Protein AF-A0A9X6P764-F1 (afdb_monomer_lite)

Secondary structure (DSSP, 8-state):
-----------S----HHHHHHHHHTSSS-HHHHHHHHHHHHHHHHHHHHHHHHHHHHHHHHHHHHHHHTHHHHHHHHHHHHHHHHHHHHHHHHHHH-TTPPP----STTTT------------------

Foldseek 3Di:
DPQQADPDDPPPDPDDLVVVLVNLCRHPDDNVVSVVVSVVSVVVVVVVVVVVVVVVVVVVVVVVVVVVVCVVVVVVVVVVVVVVVVVVVVVVCCVPPNPPDDDDDDPDPCVVPPPPPPPPDDDDPPDDDD

Sequence (130 aa):
MANYFDNSHIDGQKLTPQQIADAIRHKKFGADVREAMAQGLEYCMTQAQKVDKLEQDLSNLDKRVASLEVLPNEVTDIKERIGTINKQIDKLNLAVFGDGATAVSIDNQNDINNVKKAKGISIDYDNDKR

Structure (mmCIF, N/CA/C/O backbone):
data_AF-A0A9X6P764-F1
#
_entry.id   AF-A0A9X6P764-F1
#
loop_
_atom_site.group_PDB
_atom_site.id
_atom_site.type_symbol
_atom_site.label_atom_id
_atom_site.label_alt_id
_atom_site.label_comp_id
_atom_site.label_asym_id
_atom_site.label_entity_id
_atom_site.label_seq_id
_atom_site.pdbx_PDB_ins_code
_atom_site.Cartn_x
_atom_site.Cartn_y
_atom_site.Cartn_z
_atom_site.occupancy
_atom_site.B_iso_or_equiv
_atom_site.auth_seq_id
_atom_site.auth_comp_id
_atom_site.auth_asym_id
_atom_site.auth_atom_id
_atom_site.pdbx_PDB_model_num
ATOM 1 N N . MET A 1 1 ? 42.908 -7.137 -40.625 1.00 45.81 1 MET A N 1
ATOM 2 C CA . MET A 1 1 ? 41.752 -6.376 -40.102 1.00 45.81 1 MET A CA 1
ATOM 3 C C . MET A 1 1 ? 40.621 -7.351 -39.849 1.00 45.81 1 MET A C 1
ATOM 5 O O . MET A 1 1 ? 40.152 -7.960 -40.800 1.00 45.81 1 MET A O 1
ATOM 9 N N . ALA A 1 2 ? 40.243 -7.567 -38.588 1.00 54.31 2 ALA A N 1
ATOM 10 C CA . ALA A 1 2 ? 39.049 -8.344 -38.272 1.00 54.31 2 ALA A CA 1
ATOM 11 C C . ALA A 1 2 ? 37.821 -7.496 -38.634 1.00 54.31 2 ALA A C 1
ATOM 13 O O . ALA A 1 2 ? 37.739 -6.337 -38.228 1.00 54.31 2 ALA A O 1
ATOM 14 N N . ASN A 1 3 ? 36.909 -8.034 -39.444 1.00 55.34 3 ASN A N 1
ATOM 15 C CA . ASN A 1 3 ? 35.654 -7.360 -39.768 1.00 55.34 3 ASN A CA 1
ATOM 16 C C . ASN A 1 3 ? 34.833 -7.204 -38.480 1.00 55.34 3 ASN A C 1
ATOM 18 O O . ASN A 1 3 ? 34.299 -8.178 -37.967 1.00 55.34 3 ASN A O 1
ATOM 22 N N . TYR A 1 4 ? 34.762 -5.977 -37.960 1.00 66.19 4 TYR A N 1
ATOM 23 C CA . TYR A 1 4 ? 34.036 -5.621 -36.732 1.00 66.19 4 TYR A CA 1
ATOM 24 C C . TYR A 1 4 ? 32.505 -5.627 -36.915 1.00 66.19 4 TYR A C 1
ATOM 26 O O . TYR A 1 4 ? 31.761 -5.578 -35.937 1.00 66.19 4 TYR A O 1
ATOM 34 N N . PHE A 1 5 ? 32.038 -5.681 -38.168 1.00 68.19 5 PHE A N 1
ATOM 35 C CA . PHE A 1 5 ? 30.627 -5.580 -38.526 1.00 68.19 5 PHE A CA 1
ATOM 36 C C . PHE A 1 5 ? 30.006 -6.941 -38.818 1.00 68.19 5 PHE A C 1
ATOM 38 O O . PHE A 1 5 ? 30.426 -7.653 -39.732 1.00 68.19 5 PHE A O 1
ATOM 45 N N . ASP A 1 6 ? 28.945 -7.236 -38.083 1.00 72.94 6 ASP A N 1
ATOM 46 C CA . ASP A 1 6 ? 28.099 -8.402 -38.243 1.00 72.94 6 ASP A CA 1
ATOM 47 C C . ASP A 1 6 ? 26.818 -8.042 -39.019 1.00 72.94 6 ASP A C 1
ATOM 49 O O . ASP A 1 6 ? 26.077 -7.122 -38.662 1.00 72.94 6 ASP A O 1
ATOM 53 N N . ASN A 1 7 ? 26.557 -8.793 -40.092 1.00 73.31 7 ASN A N 1
ATOM 54 C CA . ASN A 1 7 ? 25.367 -8.646 -40.940 1.00 73.31 7 ASN A CA 1
ATOM 55 C C . ASN A 1 7 ? 24.350 -9.766 -40.741 1.00 73.31 7 ASN A C 1
ATOM 57 O O . ASN A 1 7 ? 23.358 -9.805 -41.466 1.00 73.31 7 ASN A O 1
ATOM 61 N N . SER A 1 8 ? 24.606 -10.699 -39.825 1.00 77.50 8 SER A N 1
ATOM 62 C CA . SER A 1 8 ? 23.673 -11.785 -39.568 1.00 77.50 8 SER A CA 1
ATOM 63 C C . SER A 1 8 ? 22.343 -11.230 -39.056 1.00 77.50 8 SER A C 1
ATOM 65 O O . SER A 1 8 ? 22.287 -10.229 -38.327 1.00 77.50 8 SER A O 1
ATOM 67 N N . HIS A 1 9 ? 21.253 -11.840 -39.514 1.00 76.31 9 HIS A N 1
ATOM 68 C CA . HIS A 1 9 ? 19.920 -11.512 -39.042 1.00 76.31 9 HIS A CA 1
ATOM 69 C C . HIS A 1 9 ? 19.686 -12.194 -37.692 1.00 76.31 9 HIS A C 1
ATOM 71 O O . HIS A 1 9 ? 20.135 -13.317 -37.471 1.00 76.31 9 HIS A O 1
ATOM 77 N N . ILE A 1 10 ? 19.000 -11.506 -36.782 1.00 75.94 10 ILE A N 1
ATOM 78 C CA . ILE A 1 10 ? 18.588 -12.090 -35.506 1.00 75.94 10 ILE A CA 1
ATOM 79 C C . ILE A 1 10 ? 17.230 -12.745 -35.760 1.00 75.94 10 ILE A C 1
ATOM 81 O O . ILE A 1 10 ? 16.195 -12.096 -35.648 1.00 75.94 10 ILE A O 1
ATOM 85 N N . ASP A 1 11 ? 17.239 -14.012 -36.167 1.00 71.88 11 ASP A N 1
ATOM 86 C CA . ASP A 1 11 ? 16.013 -14.762 -36.445 1.00 71.88 11 ASP A CA 1
ATOM 87 C C . ASP A 1 11 ? 15.434 -15.380 -35.169 1.00 71.88 11 ASP A C 1
ATOM 89 O O . ASP A 1 11 ? 16.083 -16.191 -34.508 1.00 71.88 11 ASP A O 1
ATOM 93 N N . GLY A 1 12 ? 14.185 -15.029 -34.844 1.00 62.19 12 GLY A N 1
ATOM 94 C CA . GLY A 1 12 ? 13.291 -15.798 -33.962 1.00 62.19 12 GLY A CA 1
ATOM 95 C C . GLY A 1 12 ? 13.725 -16.023 -32.504 1.00 62.19 12 GLY A C 1
ATOM 96 O O . GLY A 1 12 ? 12.966 -16.614 -31.737 1.00 62.19 12 GLY A O 1
ATOM 97 N N . GLN A 1 13 ? 14.907 -15.568 -32.085 1.00 76.44 13 GLN A N 1
ATOM 98 C CA . GLN A 1 13 ? 15.393 -15.723 -30.716 1.00 76.44 13 GLN A CA 1
ATOM 99 C C . GLN A 1 13 ? 14.880 -14.601 -29.812 1.00 76.44 13 GLN A C 1
ATOM 101 O O . GLN A 1 13 ? 15.065 -13.415 -30.086 1.00 76.44 13 GLN A O 1
ATOM 106 N N . LYS A 1 14 ? 14.294 -14.983 -28.669 1.00 75.56 14 LYS A N 1
ATOM 107 C CA . LYS A 1 14 ? 14.115 -14.064 -27.540 1.00 75.56 14 LYS A CA 1
ATOM 108 C C . LYS A 1 14 ? 15.490 -13.750 -26.958 1.00 75.56 14 LYS A C 1
ATOM 110 O O . LYS A 1 14 ? 16.037 -14.548 -26.202 1.00 75.56 14 LYS A O 1
ATOM 115 N N . LEU A 1 15 ? 16.037 -12.602 -27.332 1.00 80.75 15 LEU A N 1
ATOM 116 C CA . LEU A 1 15 ? 17.279 -12.093 -26.770 1.00 80.75 15 LEU A CA 1
ATOM 117 C C . LEU A 1 15 ? 17.013 -11.347 -25.467 1.00 80.75 15 LEU A C 1
ATOM 119 O O . LEU A 1 15 ? 15.999 -10.659 -25.319 1.00 80.75 15 LEU A O 1
ATOM 123 N N . THR A 1 16 ? 17.955 -11.449 -24.533 1.00 83.38 16 THR A N 1
ATOM 124 C CA . THR A 1 16 ? 17.981 -10.523 -23.409 1.00 83.38 16 THR A CA 1
ATOM 125 C C . THR A 1 16 ? 18.319 -9.128 -23.930 1.00 83.38 16 THR A C 1
ATOM 127 O O . THR A 1 16 ? 19.052 -8.978 -24.910 1.00 83.38 16 THR A O 1
ATOM 130 N N . PRO A 1 17 ? 17.837 -8.072 -23.277 1.00 80.06 17 PRO A N 1
ATOM 131 C CA . PRO A 1 17 ? 18.186 -6.717 -23.684 1.00 80.06 17 PRO A CA 1
ATOM 132 C C . PRO A 1 17 ? 19.700 -6.423 -23.707 1.00 80.06 17 PRO A C 1
ATOM 134 O O . PRO A 1 17 ? 20.153 -5.687 -24.576 1.00 80.06 17 PRO A O 1
ATOM 137 N N . GLN A 1 18 ? 20.498 -7.060 -22.838 1.00 80.25 18 GLN A N 1
ATOM 138 C CA . GLN A 1 18 ? 21.966 -6.986 -22.887 1.00 80.25 18 GLN A CA 1
ATOM 139 C C . GLN A 1 18 ? 22.499 -7.526 -24.225 1.00 80.25 18 GLN A C 1
ATOM 141 O O . GLN A 1 18 ? 23.306 -6.881 -24.886 1.00 80.25 18 GLN A O 1
ATOM 146 N N . GLN A 1 19 ? 21.978 -8.676 -24.666 1.00 83.06 19 GLN A N 1
ATOM 147 C CA . GLN A 1 19 ? 22.331 -9.274 -25.955 1.00 83.06 19 GLN A CA 1
ATOM 148 C C . GLN A 1 19 ? 21.880 -8.401 -27.133 1.00 83.06 19 GLN A C 1
ATOM 150 O O . GLN A 1 19 ? 22.559 -8.364 -28.155 1.00 83.06 19 GLN A O 1
ATOM 155 N N . ILE A 1 20 ? 20.765 -7.677 -27.000 1.00 82.94 20 ILE A N 1
ATOM 156 C CA . ILE A 1 20 ? 20.300 -6.726 -28.018 1.00 82.94 20 ILE A CA 1
ATOM 157 C C . ILE A 1 20 ? 21.237 -5.510 -28.081 1.00 82.94 20 ILE A C 1
ATOM 159 O O . ILE A 1 20 ? 21.643 -5.128 -29.177 1.00 82.94 20 ILE A O 1
ATOM 163 N N . ALA A 1 21 ? 21.625 -4.932 -26.939 1.00 80.81 21 ALA A N 1
ATOM 164 C CA . ALA A 1 21 ? 22.579 -3.823 -26.881 1.00 80.81 21 ALA A CA 1
ATOM 165 C C . ALA A 1 21 ? 23.934 -4.217 -27.493 1.00 80.81 21 ALA A C 1
ATOM 167 O O . ALA A 1 21 ? 24.470 -3.499 -28.339 1.00 80.81 21 ALA A O 1
ATOM 168 N N . ASP A 1 22 ? 24.451 -5.394 -27.136 1.00 81.06 22 ASP A N 1
ATOM 169 C CA . ASP A 1 22 ? 25.700 -5.924 -27.684 1.00 81.06 22 ASP A CA 1
ATOM 170 C C . ASP A 1 22 ? 25.588 -6.182 -29.195 1.00 81.06 22 ASP A C 1
ATOM 172 O O . ASP A 1 22 ? 26.461 -5.777 -29.964 1.00 81.06 22 ASP A O 1
ATOM 176 N N . ALA A 1 23 ? 24.482 -6.774 -29.660 1.00 78.94 23 ALA A N 1
ATOM 177 C CA . ALA A 1 23 ? 24.253 -6.997 -31.085 1.00 78.94 23 ALA A CA 1
ATOM 178 C C . ALA A 1 23 ? 24.178 -5.680 -31.870 1.00 78.94 23 ALA A C 1
ATOM 180 O O . ALA A 1 23 ? 24.736 -5.589 -32.966 1.00 78.94 23 ALA A O 1
ATOM 181 N N . ILE A 1 24 ? 23.544 -4.644 -31.305 1.00 80.12 24 ILE A N 1
ATOM 182 C CA . ILE A 1 24 ? 23.502 -3.294 -31.878 1.00 80.12 24 ILE A CA 1
ATOM 183 C C . ILE A 1 24 ? 24.919 -2.750 -32.060 1.00 80.12 24 ILE A C 1
ATOM 185 O O . ILE A 1 24 ? 25.214 -2.254 -33.150 1.00 80.12 24 ILE A O 1
ATOM 189 N N . ARG A 1 25 ? 25.805 -2.905 -31.059 1.00 79.88 25 ARG A N 1
ATOM 190 C CA . ARG A 1 25 ? 27.214 -2.457 -31.105 1.00 79.88 25 ARG A CA 1
ATOM 191 C C . ARG A 1 25 ? 28.028 -3.091 -32.246 1.00 79.88 25 ARG A C 1
ATOM 193 O O . ARG A 1 25 ? 28.994 -2.478 -32.699 1.00 79.88 25 ARG A O 1
ATOM 200 N N . HIS A 1 26 ? 27.588 -4.225 -32.790 1.00 78.25 26 HIS A N 1
ATOM 201 C CA . HIS A 1 26 ? 28.248 -4.924 -33.898 1.00 78.25 26 HIS A CA 1
ATOM 202 C C . HIS A 1 26 ? 27.591 -4.743 -35.278 1.00 78.25 26 HIS A C 1
ATOM 204 O O . HIS A 1 26 ? 28.110 -5.257 -36.268 1.00 78.25 26 HIS A O 1
ATOM 210 N N . LYS A 1 27 ? 26.491 -3.988 -35.415 1.00 80.50 27 LYS A N 1
ATOM 211 C CA . LYS A 1 27 ? 25.857 -3.750 -36.729 1.00 80.50 27 LYS A CA 1
ATOM 212 C C . LYS A 1 27 ? 26.548 -2.650 -37.545 1.00 80.50 27 LYS A C 1
ATOM 214 O O . LYS A 1 27 ? 27.263 -1.797 -37.022 1.00 80.50 27 LYS A O 1
ATOM 219 N N . LYS A 1 28 ? 26.266 -2.618 -38.852 1.00 77.56 28 LYS A N 1
ATOM 220 C CA . LYS A 1 28 ? 26.793 -1.649 -39.842 1.00 77.56 28 LYS A CA 1
ATOM 221 C C . LYS A 1 28 ? 26.398 -0.172 -39.640 1.00 77.56 28 LYS A C 1
ATOM 223 O O . LYS A 1 28 ? 26.686 0.647 -40.506 1.00 77.56 28 LYS A O 1
ATOM 228 N N . PHE A 1 29 ? 25.738 0.187 -38.540 1.00 79.06 29 PHE A N 1
ATOM 229 C CA . PHE A 1 29 ? 25.404 1.583 -38.236 1.00 79.06 29 PHE A CA 1
ATOM 230 C C . PHE A 1 29 ? 26.667 2.439 -37.994 1.00 79.06 29 PHE A C 1
ATOM 232 O O . PHE A 1 29 ? 27.772 1.918 -37.866 1.00 79.06 29 PHE A O 1
ATOM 239 N N . GLY A 1 30 ? 26.545 3.766 -37.937 1.00 80.25 30 GLY A N 1
ATOM 240 C CA . GLY A 1 30 ? 27.639 4.619 -37.445 1.00 80.25 30 GLY A CA 1
ATOM 241 C C . GLY A 1 30 ? 27.911 4.363 -35.955 1.00 80.25 30 GLY A C 1
ATOM 242 O O . GLY A 1 30 ? 27.005 3.931 -35.244 1.00 80.25 30 GLY A O 1
ATOM 243 N N . ALA A 1 31 ? 29.134 4.614 -35.473 1.00 81.50 31 ALA A N 1
ATOM 244 C CA . ALA A 1 31 ? 29.494 4.382 -34.066 1.00 81.50 31 ALA A CA 1
ATOM 245 C C . ALA A 1 31 ? 28.570 5.130 -33.089 1.00 81.50 31 ALA A C 1
ATOM 247 O O . ALA A 1 31 ? 28.032 4.506 -32.178 1.00 81.50 31 ALA A O 1
ATOM 248 N N . ASP A 1 32 ? 28.292 6.406 -33.358 1.00 82.44 32 ASP A N 1
ATOM 249 C CA . ASP A 1 32 ? 27.418 7.236 -32.518 1.00 82.44 32 ASP A CA 1
ATOM 250 C C . ASP A 1 32 ? 25.975 6.719 -32.485 1.00 82.44 32 ASP A C 1
ATOM 252 O O . ASP A 1 32 ? 25.329 6.697 -31.442 1.00 82.44 32 ASP A O 1
ATOM 256 N N . VAL A 1 33 ? 25.476 6.238 -33.629 1.00 86.19 33 VAL A N 1
ATOM 257 C CA . VAL A 1 33 ? 24.121 5.679 -33.737 1.00 86.19 33 VAL A CA 1
ATOM 258 C C . VAL A 1 33 ? 24.010 4.392 -32.919 1.00 86.19 33 VAL A C 1
ATOM 260 O O . VAL A 1 33 ? 23.008 4.182 -32.240 1.00 86.19 33 VAL A O 1
ATOM 263 N N . ARG A 1 34 ? 25.040 3.535 -32.941 1.00 84.88 34 ARG A N 1
ATOM 264 C CA . ARG A 1 34 ? 25.067 2.317 -32.116 1.00 84.88 34 ARG A CA 1
ATOM 265 C C . ARG A 1 34 ? 25.092 2.628 -30.629 1.00 84.88 34 ARG A C 1
ATOM 267 O O . ARG A 1 34 ? 24.354 1.996 -29.880 1.00 84.88 34 ARG A O 1
ATOM 274 N N . GLU A 1 35 ? 25.920 3.584 -30.225 1.00 84.62 35 GLU A N 1
ATOM 275 C CA . GLU A 1 35 ? 26.051 3.980 -28.825 1.00 84.62 35 GLU A CA 1
ATOM 276 C C . GLU A 1 35 ? 24.737 4.566 -28.295 1.00 84.62 35 GLU A C 1
ATOM 278 O O . GLU A 1 35 ? 24.227 4.113 -27.274 1.00 84.62 35 GLU A O 1
ATOM 283 N N . ALA A 1 36 ? 24.112 5.478 -29.048 1.00 85.94 36 ALA A N 1
ATOM 284 C CA . ALA A 1 36 ? 22.818 6.053 -28.689 1.00 85.94 36 ALA A CA 1
ATOM 285 C C . ALA A 1 36 ? 21.714 4.989 -28.562 1.00 85.94 36 ALA A C 1
ATOM 287 O O . ALA A 1 36 ? 20.905 5.037 -27.635 1.00 85.94 36 ALA A O 1
ATOM 288 N N . MET A 1 37 ? 21.684 4.003 -29.466 1.00 87.69 37 MET A N 1
ATOM 289 C CA . MET A 1 37 ? 20.710 2.909 -29.404 1.00 87.69 37 MET A CA 1
ATOM 290 C C . MET A 1 37 ? 20.948 1.975 -28.208 1.00 87.69 37 MET A C 1
ATOM 292 O O . MET A 1 37 ? 19.985 1.584 -27.550 1.00 87.69 37 MET A O 1
ATOM 296 N N .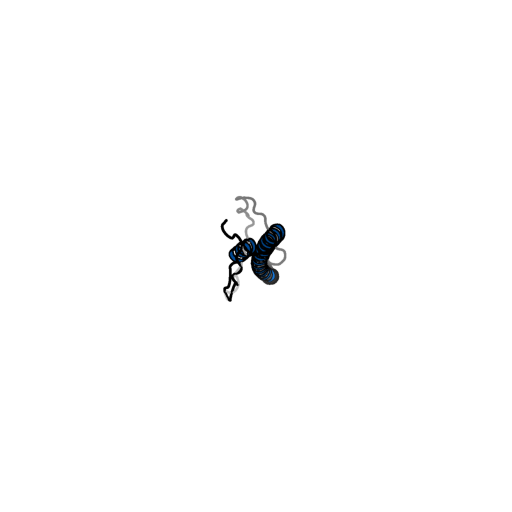 ALA A 1 38 ? 22.204 1.634 -27.902 1.00 85.81 38 ALA A N 1
ATOM 297 C CA . ALA A 1 38 ? 22.539 0.804 -26.745 1.00 85.81 38 ALA A CA 1
ATOM 298 C C . ALA A 1 38 ? 22.169 1.505 -25.426 1.00 85.81 38 ALA A C 1
ATOM 300 O O . ALA A 1 38 ? 21.472 0.922 -24.597 1.00 85.81 38 ALA A O 1
ATOM 301 N N . GLN A 1 39 ? 22.539 2.781 -25.276 1.00 86.25 39 GLN A N 1
ATOM 302 C CA . GLN A 1 39 ? 22.186 3.588 -24.104 1.00 86.25 39 GLN A CA 1
ATOM 303 C C . GLN A 1 39 ? 20.669 3.776 -23.963 1.00 86.25 39 GLN A C 1
ATOM 305 O O . GLN A 1 39 ? 20.127 3.674 -22.862 1.00 86.25 39 GLN A O 1
ATOM 310 N N . GLY A 1 40 ? 19.960 4.010 -25.073 1.00 89.88 40 GLY A N 1
ATOM 311 C CA . GLY A 1 40 ? 18.501 4.109 -25.076 1.00 89.88 40 GLY A CA 1
ATOM 312 C C . GLY A 1 40 ? 17.828 2.826 -24.582 1.00 89.88 40 GLY A C 1
ATOM 313 O O . GLY A 1 40 ? 16.891 2.886 -23.786 1.00 89.88 40 GLY A O 1
ATOM 314 N N . LEU A 1 41 ? 18.338 1.660 -24.989 1.00 89.38 41 LEU A N 1
ATOM 315 C CA . LEU A 1 41 ? 17.828 0.372 -24.525 1.00 89.38 41 LEU A CA 1
ATOM 316 C C . LEU A 1 41 ? 18.097 0.147 -23.031 1.00 89.38 41 LEU A C 1
ATOM 318 O O . LEU A 1 41 ? 17.181 -0.239 -22.304 1.00 89.38 41 LEU A O 1
ATOM 322 N N . GLU A 1 42 ? 19.315 0.422 -22.562 1.00 87.19 42 GLU A N 1
ATOM 323 C CA . GLU A 1 42 ? 19.677 0.329 -21.139 1.00 87.19 42 GLU A CA 1
ATOM 324 C C . GLU A 1 42 ? 18.791 1.241 -20.271 1.00 87.19 42 GLU A C 1
ATOM 326 O O . GLU A 1 42 ? 18.304 0.834 -19.207 1.00 87.19 42 GLU A O 1
ATOM 331 N N . TYR A 1 43 ? 18.497 2.452 -20.756 1.00 91.44 43 TYR A N 1
ATOM 332 C CA . TYR A 1 43 ? 17.553 3.360 -20.112 1.00 91.44 43 TYR A CA 1
ATOM 333 C C . TYR A 1 43 ? 16.144 2.755 -20.040 1.00 91.44 43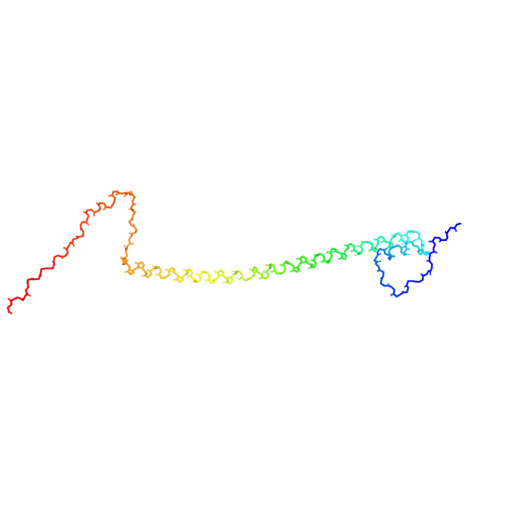 TYR A C 1
ATOM 335 O O . TYR A 1 43 ? 15.558 2.698 -18.957 1.00 91.44 43 TYR A O 1
ATOM 343 N N . CYS A 1 44 ? 15.609 2.247 -21.155 1.00 92.31 44 CYS A N 1
ATOM 344 C CA . CYS A 1 44 ? 14.285 1.620 -21.186 1.00 92.31 44 CYS A CA 1
ATOM 345 C C . CYS A 1 44 ? 14.172 0.439 -20.212 1.00 92.31 44 CYS A C 1
ATOM 347 O O . CYS A 1 44 ? 13.171 0.330 -19.505 1.00 92.31 44 CYS A O 1
ATOM 349 N N . MET A 1 45 ? 15.198 -0.410 -20.116 1.00 89.31 45 MET A N 1
ATOM 350 C CA . MET A 1 45 ? 15.219 -1.514 -19.151 1.00 89.31 45 MET A CA 1
ATOM 351 C C . MET A 1 45 ? 15.178 -1.032 -17.707 1.00 89.31 45 MET A C 1
ATOM 353 O O . MET A 1 45 ? 14.424 -1.560 -16.892 1.00 89.31 45 MET A O 1
ATOM 357 N N . THR A 1 46 ? 15.996 -0.029 -17.392 1.00 92.25 46 THR A N 1
ATOM 358 C CA . THR A 1 46 ? 16.062 0.542 -16.047 1.00 92.25 46 THR A CA 1
ATOM 359 C C . THR A 1 46 ? 14.702 1.108 -15.647 1.00 92.25 46 THR A C 1
ATOM 361 O O . THR A 1 46 ? 14.263 0.954 -14.508 1.00 92.25 46 THR A O 1
ATOM 364 N N . GLN A 1 47 ? 14.006 1.746 -16.589 1.00 95.06 47 GLN A N 1
ATOM 365 C CA . GLN A 1 47 ? 12.663 2.260 -16.355 1.00 95.06 47 GLN A 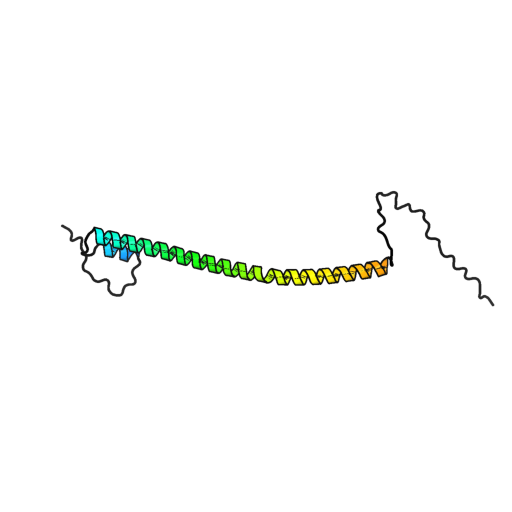CA 1
ATOM 366 C C . GLN A 1 47 ? 11.637 1.132 -16.190 1.00 95.06 47 GLN A C 1
ATOM 368 O O . GLN A 1 47 ? 10.819 1.220 -15.279 1.00 95.06 47 GLN A O 1
ATOM 373 N N . ALA A 1 48 ? 11.715 0.055 -16.978 1.00 93.88 48 ALA A N 1
ATOM 374 C CA . ALA A 1 48 ? 10.841 -1.110 -16.819 1.00 93.88 48 ALA A CA 1
ATOM 375 C C . ALA A 1 48 ? 10.986 -1.753 -15.427 1.00 93.88 48 ALA A C 1
ATOM 377 O O . ALA A 1 48 ? 9.995 -1.940 -14.733 1.00 93.88 48 ALA A O 1
ATOM 378 N N . GLN A 1 49 ? 12.218 -1.967 -14.953 1.00 93.88 49 GLN A N 1
ATOM 379 C CA . GLN A 1 49 ? 12.469 -2.519 -13.614 1.00 93.88 49 GLN A CA 1
ATOM 380 C C . GLN A 1 49 ? 11.910 -1.637 -12.488 1.00 93.88 49 GLN A C 1
ATOM 382 O O . GLN A 1 49 ? 11.417 -2.139 -11.477 1.00 93.88 49 GLN A O 1
ATOM 387 N N . LYS A 1 50 ? 11.983 -0.309 -12.645 1.00 96.88 50 LYS A N 1
ATOM 388 C CA . LYS A 1 50 ? 11.371 0.627 -11.691 1.00 96.88 50 LYS A CA 1
ATOM 389 C C . LYS A 1 50 ? 9.850 0.526 -11.701 1.00 96.88 50 LYS A C 1
ATOM 391 O O . LYS A 1 50 ? 9.255 0.598 -10.632 1.00 96.88 50 LYS A O 1
ATOM 396 N N . VAL A 1 51 ? 9.236 0.370 -12.874 1.00 97.69 51 VAL A N 1
ATOM 397 C CA . VAL A 1 51 ? 7.784 0.181 -12.997 1.00 97.69 51 VAL A CA 1
ATOM 398 C C . VAL A 1 51 ? 7.360 -1.114 -12.310 1.00 97.69 51 VAL A C 1
ATOM 400 O O . VAL A 1 51 ? 6.507 -1.043 -11.434 1.00 97.69 51 VAL A O 1
ATOM 403 N N . ASP A 1 52 ? 8.030 -2.239 -12.576 1.00 97.44 52 ASP A N 1
ATOM 404 C CA . ASP A 1 52 ? 7.736 -3.521 -11.913 1.00 97.44 52 ASP A CA 1
ATOM 405 C C . ASP A 1 52 ? 7.802 -3.391 -10.381 1.00 97.44 52 ASP A C 1
ATOM 407 O O . ASP A 1 52 ? 6.959 -3.905 -9.639 1.00 97.44 52 ASP A O 1
ATOM 411 N N . LYS A 1 53 ? 8.807 -2.657 -9.884 1.00 97.81 53 LYS A N 1
ATOM 412 C CA . LYS A 1 53 ? 8.961 -2.409 -8.450 1.00 97.81 53 LYS A CA 1
ATOM 413 C C . LYS A 1 53 ? 7.829 -1.548 -7.887 1.00 97.81 53 LYS A C 1
ATOM 415 O O . LYS A 1 53 ? 7.301 -1.863 -6.821 1.00 97.81 53 LYS A O 1
ATOM 420 N N . LEU A 1 54 ? 7.446 -0.487 -8.595 1.00 98.38 54 LEU A N 1
ATOM 421 C CA . LEU A 1 54 ? 6.339 0.383 -8.201 1.00 98.38 54 LEU A CA 1
ATOM 422 C C . LEU A 1 54 ? 4.998 -0.354 -8.218 1.00 98.38 54 LEU A C 1
ATOM 424 O O . LEU A 1 54 ? 4.197 -0.152 -7.312 1.00 98.38 54 LEU A O 1
ATOM 428 N N . GLU A 1 55 ? 4.763 -1.234 -9.189 1.00 98.06 55 GLU A N 1
ATOM 429 C CA . GLU A 1 55 ? 3.563 -2.076 -9.242 1.00 98.06 55 GLU A CA 1
ATOM 430 C C . GLU A 1 55 ? 3.494 -3.030 -8.044 1.00 98.06 55 GLU A C 1
ATOM 432 O O . GLU A 1 55 ? 2.445 -3.164 -7.405 1.00 98.06 55 GLU A O 1
ATOM 437 N N . GLN A 1 56 ? 4.624 -3.642 -7.674 1.00 98.00 56 GLN A N 1
ATOM 438 C CA . GLN A 1 56 ? 4.710 -4.477 -6.476 1.00 98.00 56 GLN A CA 1
ATOM 439 C C . GLN A 1 56 ? 4.426 -3.672 -5.199 1.00 98.00 56 GLN A C 1
ATOM 441 O O . GLN A 1 56 ? 3.668 -4.119 -4.331 1.00 98.00 56 GLN A O 1
ATOM 446 N N . ASP A 1 57 ? 5.036 -2.495 -5.072 1.00 98.00 57 ASP A N 1
ATOM 447 C CA . ASP A 1 57 ? 4.873 -1.636 -3.901 1.00 98.00 57 ASP A CA 1
ATOM 448 C C . ASP A 1 57 ? 3.433 -1.107 -3.799 1.00 98.00 57 ASP A C 1
ATOM 450 O O . ASP A 1 57 ? 2.865 -1.097 -2.704 1.00 98.00 57 ASP A O 1
ATOM 454 N N . LEU A 1 58 ? 2.802 -0.772 -4.931 1.00 98.25 58 LEU A N 1
ATOM 455 C CA . LEU A 1 58 ? 1.397 -0.376 -5.007 1.00 98.25 58 LEU A CA 1
ATOM 456 C C . LEU A 1 58 ? 0.466 -1.517 -4.586 1.00 98.25 58 LEU A C 1
ATOM 458 O O . LEU A 1 58 ? -0.429 -1.298 -3.775 1.00 98.25 58 LEU A O 1
ATOM 462 N N . SER A 1 59 ? 0.707 -2.746 -5.052 1.00 97.69 59 SER A N 1
ATOM 463 C CA . SER A 1 59 ? -0.084 -3.916 -4.642 1.00 97.69 59 SER A CA 1
ATOM 464 C C . SER A 1 59 ? 0.015 -4.190 -3.136 1.00 97.69 59 SER A C 1
ATOM 466 O O . SER A 1 59 ? -0.973 -4.533 -2.485 1.00 97.69 59 SER A O 1
ATOM 468 N N . ASN A 1 60 ? 1.202 -4.024 -2.546 1.00 97.88 60 ASN A N 1
ATOM 469 C CA . ASN A 1 60 ? 1.367 -4.152 -1.098 1.00 97.88 60 ASN A CA 1
ATOM 470 C C . ASN A 1 60 ? 0.689 -3.013 -0.332 1.00 97.88 60 ASN A C 1
ATOM 472 O O . ASN A 1 60 ? 0.144 -3.248 0.749 1.00 97.88 60 ASN A O 1
ATOM 476 N N . LEU A 1 61 ? 0.732 -1.790 -0.864 1.00 98.06 61 LEU A N 1
ATOM 477 C CA . LEU A 1 61 ? 0.040 -0.654 -0.270 1.00 98.06 61 LEU A CA 1
ATOM 478 C C . LEU A 1 61 ? -1.476 -0.870 -0.281 1.00 98.06 61 LEU A C 1
ATOM 480 O O . LEU A 1 61 ? -2.102 -0.686 0.756 1.00 98.06 61 LEU A O 1
ATOM 484 N N . ASP A 1 62 ? -2.030 -1.342 -1.394 1.00 98.19 62 ASP A N 1
ATOM 485 C CA . ASP A 1 62 ? -3.456 -1.638 -1.552 1.00 98.19 62 ASP A CA 1
ATOM 486 C C . ASP A 1 62 ? -3.952 -2.648 -0.502 1.00 98.19 62 ASP A C 1
ATOM 488 O O . ASP A 1 62 ? -4.907 -2.390 0.229 1.00 98.19 62 ASP A O 1
ATOM 492 N N . LYS A 1 63 ? -3.204 -3.739 -0.285 1.00 97.38 63 LYS A N 1
ATOM 493 C CA . LYS A 1 63 ? -3.499 -4.711 0.787 1.00 97.38 63 LYS A CA 1
ATOM 494 C C . LYS A 1 63 ? -3.490 -4.081 2.179 1.00 97.38 63 LYS A C 1
ATOM 496 O O . LYS A 1 63 ? -4.318 -4.421 3.018 1.00 97.38 63 LYS A O 1
ATOM 501 N N . ARG A 1 64 ? -2.533 -3.187 2.453 1.00 97.94 64 ARG A N 1
ATOM 502 C CA . ARG A 1 64 ? -2.446 -2.492 3.747 1.00 97.94 64 ARG A CA 1
ATOM 503 C C . ARG A 1 64 ? -3.607 -1.522 3.937 1.00 97.94 64 ARG A C 1
ATOM 505 O O . ARG A 1 64 ? -4.107 -1.429 5.051 1.00 97.94 64 ARG A O 1
ATOM 512 N N . VAL A 1 65 ? -4.021 -0.824 2.881 1.00 98.06 65 VAL A N 1
ATOM 513 C CA . VAL A 1 65 ? -5.181 0.076 2.901 1.00 98.06 65 VAL A CA 1
ATOM 514 C C . VAL A 1 65 ? -6.453 -0.717 3.179 1.00 98.06 65 VAL A C 1
ATOM 516 O O . VAL A 1 65 ? -7.141 -0.396 4.142 1.00 98.06 65 VAL A O 1
ATOM 519 N N . ALA A 1 66 ? -6.690 -1.816 2.460 1.00 96.81 66 ALA A N 1
ATOM 520 C CA . ALA A 1 66 ? -7.847 -2.682 2.691 1.00 96.81 66 ALA A CA 1
ATOM 521 C C . ALA A 1 66 ? -7.923 -3.189 4.147 1.00 96.81 66 ALA A C 1
ATOM 523 O O . ALA A 1 66 ? -8.987 -3.177 4.762 1.00 96.81 66 ALA A O 1
ATOM 524 N N . SER A 1 67 ? -6.786 -3.568 4.745 1.00 96.81 67 SER A N 1
ATOM 525 C CA . SER A 1 67 ? -6.729 -3.958 6.163 1.00 96.81 67 SER A CA 1
ATOM 526 C C . SER A 1 67 ? -7.015 -2.809 7.136 1.00 96.81 67 SER A C 1
ATOM 528 O O . SER A 1 67 ? -7.438 -3.063 8.257 1.00 96.81 67 SER A O 1
ATOM 530 N N . LEU A 1 68 ? -6.761 -1.553 6.762 1.00 97.50 68 LEU A N 1
ATOM 531 C CA . LEU A 1 68 ? -7.065 -0.392 7.605 1.00 97.50 68 LEU A CA 1
ATOM 532 C C . LEU A 1 68 ? -8.52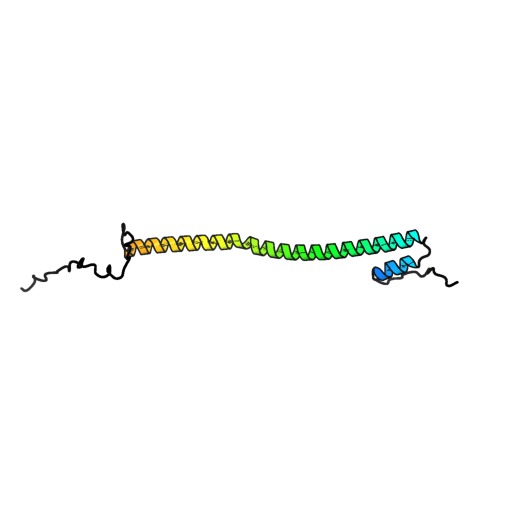8 0.048 7.474 1.00 97.50 68 LEU A C 1
ATOM 534 O O . LEU A 1 68 ? -9.104 0.537 8.444 1.00 97.50 68 LEU A O 1
ATOM 538 N N . GLU A 1 69 ? -9.143 -0.152 6.310 1.00 96.94 69 GLU A N 1
ATOM 539 C CA . GLU A 1 69 ? -10.539 0.214 6.038 1.00 96.94 69 GLU A CA 1
ATOM 540 C C . GLU A 1 69 ? -11.558 -0.580 6.870 1.00 96.94 69 GLU A C 1
ATOM 542 O O . GLU A 1 69 ? -12.689 -0.127 7.044 1.00 96.94 69 GLU A O 1
ATOM 547 N N . VAL A 1 70 ? -11.170 -1.725 7.446 1.00 96.50 70 VAL A N 1
ATOM 548 C CA . VAL A 1 70 ? -12.032 -2.507 8.351 1.00 96.50 70 VAL A CA 1
ATOM 549 C C . VAL A 1 70 ? -12.063 -1.962 9.786 1.00 96.50 70 VAL A C 1
ATOM 551 O O . VAL A 1 70 ? -13.056 -2.150 10.492 1.00 96.50 70 VAL A O 1
ATOM 554 N N . LEU A 1 71 ? -11.027 -1.227 10.212 1.00 97.19 71 LEU A N 1
ATOM 555 C CA . LEU A 1 71 ? -10.884 -0.740 11.590 1.00 97.19 71 LEU A CA 1
ATOM 556 C C . LEU A 1 71 ? -12.032 0.174 12.057 1.00 97.19 71 LEU A C 1
ATOM 558 O O . LEU A 1 71 ? -12.444 0.047 13.210 1.00 97.19 71 LEU A O 1
ATOM 562 N N . PRO A 1 72 ? -12.600 1.078 11.233 1.00 97.62 72 PRO A N 1
ATOM 563 C CA . PRO A 1 72 ? -13.759 1.874 11.639 1.00 97.62 72 PRO A CA 1
ATOM 564 C C . PRO A 1 72 ? -14.970 1.035 12.071 1.00 97.62 72 PRO A C 1
ATOM 566 O O . PRO A 1 72 ? -15.675 1.422 13.008 1.00 97.62 72 PRO A O 1
ATOM 569 N N . ASN A 1 73 ? -15.193 -0.121 11.436 1.00 95.38 73 ASN A N 1
ATOM 570 C CA . ASN A 1 73 ? -16.276 -1.030 11.813 1.00 95.38 73 ASN A CA 1
ATOM 571 C C . ASN A 1 73 ? -15.972 -1.716 13.151 1.00 95.38 73 ASN A C 1
ATOM 573 O O . ASN A 1 73 ? -16.829 -1.743 14.030 1.00 95.38 73 ASN A O 1
ATOM 577 N N . GLU A 1 74 ? -14.736 -2.184 13.349 1.00 96.75 74 GLU A N 1
ATOM 578 C CA . GLU A 1 74 ? -14.299 -2.781 14.621 1.00 96.75 74 GLU A CA 1
ATOM 579 C C . GLU A 1 74 ? -14.386 -1.780 15.784 1.00 96.75 74 GLU A C 1
ATOM 581 O O . GLU A 1 74 ? -14.876 -2.098 16.867 1.00 96.75 74 GLU A O 1
ATOM 586 N N . VAL A 1 75 ? -13.973 -0.530 15.553 1.00 97.88 75 VAL A N 1
ATOM 587 C CA . VAL A 1 75 ? -14.089 0.557 16.536 1.00 97.88 75 VAL A CA 1
ATOM 588 C C . VAL A 1 75 ? -15.553 0.858 16.859 1.00 97.88 75 VAL A C 1
ATOM 590 O O . VAL A 1 75 ? -15.869 1.166 18.010 1.00 97.88 75 VAL A O 1
ATOM 593 N N . THR A 1 76 ? -16.449 0.776 15.874 1.00 97.94 76 THR A N 1
ATOM 594 C CA . THR A 1 76 ? -17.893 0.950 16.092 1.00 97.94 76 THR A CA 1
ATOM 595 C C . THR A 1 76 ? -18.459 -0.164 16.977 1.00 97.94 76 THR A C 1
ATOM 597 O O . THR A 1 76 ? -19.085 0.154 17.989 1.00 97.94 76 THR A O 1
ATOM 600 N N . ASP A 1 77 ? -18.151 -1.436 16.697 1.00 98.00 77 ASP A N 1
ATOM 601 C CA . ASP A 1 77 ? -18.578 -2.574 17.535 1.00 98.00 77 ASP A CA 1
ATOM 602 C C . ASP A 1 77 ? -18.075 -2.443 18.984 1.00 98.00 77 ASP A C 1
ATOM 604 O O . ASP A 1 77 ? -18.834 -2.574 19.949 1.00 98.00 77 ASP A O 1
ATOM 608 N N . ILE A 1 78 ? -16.798 -2.086 19.162 1.00 98.25 78 ILE A N 1
ATOM 609 C CA . ILE A 1 78 ? -16.217 -1.869 20.493 1.00 98.25 78 ILE A CA 1
ATOM 610 C C . ILE A 1 78 ? -16.957 -0.751 21.241 1.00 98.25 78 ILE A C 1
ATOM 612 O O . ILE A 1 78 ? -17.270 -0.910 22.425 1.00 98.25 78 ILE A O 1
ATOM 616 N N . LYS A 1 79 ? -17.273 0.369 20.576 1.00 98.31 79 LYS A N 1
ATOM 617 C CA . LYS A 1 79 ? -18.028 1.476 21.189 1.00 98.31 79 LYS A CA 1
ATOM 618 C C . LYS A 1 79 ? -19.421 1.038 21.640 1.00 98.31 79 LYS A C 1
ATOM 620 O O . LYS A 1 79 ? -19.834 1.393 22.746 1.00 98.31 79 LYS A O 1
ATOM 625 N N . GLU A 1 80 ? -20.130 0.258 20.831 1.00 98.19 80 GLU A N 1
ATOM 626 C CA . GLU A 1 80 ? -21.461 -0.258 21.176 1.00 98.19 80 GLU A CA 1
ATOM 627 C C . GLU A 1 80 ? -21.415 -1.207 22.380 1.00 98.19 80 GLU A C 1
ATOM 629 O O . GLU A 1 80 ? -22.230 -1.103 23.309 1.00 98.19 80 GLU A O 1
ATOM 634 N N . ARG A 1 81 ? -20.412 -2.087 22.419 1.00 98.25 81 ARG A N 1
ATOM 635 C CA . ARG A 1 81 ? -20.181 -3.005 23.541 1.00 98.25 81 ARG A CA 1
ATOM 636 C C . ARG A 1 81 ? -19.847 -2.261 24.830 1.00 98.25 81 ARG A C 1
ATOM 638 O O . ARG A 1 81 ? -20.434 -2.570 25.865 1.00 98.25 81 ARG A O 1
ATOM 645 N N . ILE A 1 82 ? -18.983 -1.244 24.774 1.00 98.25 82 ILE A N 1
ATOM 646 C CA . ILE A 1 82 ? -18.691 -0.368 25.923 1.00 98.25 82 ILE A CA 1
ATOM 647 C C . ILE A 1 82 ? -19.968 0.330 26.404 1.00 98.25 82 ILE A C 1
ATOM 649 O O . ILE A 1 82 ? -20.254 0.331 27.599 1.00 98.25 82 ILE A O 1
ATOM 653 N N . GLY A 1 83 ? -20.778 0.870 25.489 1.00 98.31 83 GLY A N 1
ATOM 654 C CA . GLY A 1 83 ? -22.056 1.494 25.839 1.00 98.31 83 GLY A CA 1
ATOM 655 C C . GLY A 1 83 ? -23.018 0.528 26.539 1.00 98.31 83 GLY A C 1
ATOM 656 O O . GLY A 1 83 ? -23.711 0.911 27.483 1.00 98.31 83 GLY A O 1
ATOM 657 N N . THR A 1 84 ? -23.038 -0.736 26.118 1.00 98.38 84 THR A N 1
ATOM 658 C CA . THR A 1 84 ? -23.836 -1.792 26.759 1.00 98.38 84 THR A CA 1
ATOM 659 C C . THR A 1 84 ? -23.323 -2.123 28.158 1.00 98.38 84 THR A C 1
ATOM 661 O O . THR A 1 84 ? -24.122 -2.192 29.093 1.00 98.38 84 THR A O 1
ATOM 664 N N . ILE A 1 85 ? -22.006 -2.273 28.319 1.00 98.25 85 ILE A N 1
ATOM 665 C CA . ILE A 1 85 ? -21.369 -2.531 29.617 1.00 98.25 85 ILE A CA 1
ATOM 666 C C . ILE A 1 85 ? -21.651 -1.386 3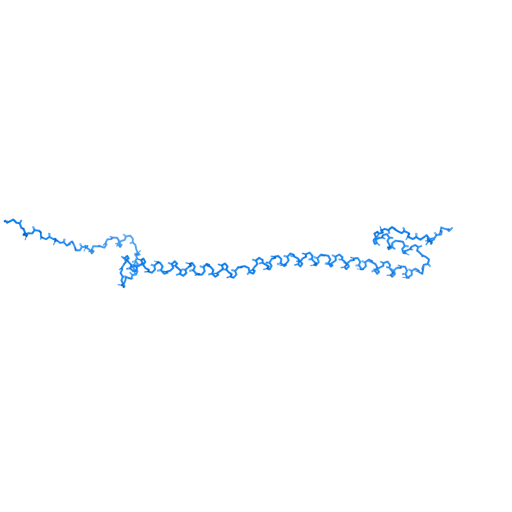0.590 1.00 98.25 85 ILE A C 1
ATOM 668 O O . ILE A 1 85 ? -22.079 -1.643 31.711 1.00 98.25 85 ILE A O 1
ATOM 672 N N . ASN A 1 86 ? -21.507 -0.131 30.159 1.00 97.75 86 ASN A N 1
ATOM 673 C CA . ASN A 1 86 ? -21.783 1.029 31.009 1.00 97.75 86 ASN A CA 1
ATOM 674 C C . ASN A 1 86 ? -23.230 1.022 31.518 1.00 97.75 86 ASN A C 1
ATOM 676 O O . ASN A 1 86 ? -23.458 1.128 32.717 1.00 97.75 86 ASN A O 1
ATOM 680 N N . LYS A 1 87 ? -24.210 0.754 30.642 1.00 97.25 87 LYS A N 1
ATOM 681 C CA . LYS A 1 87 ? -25.619 0.616 31.055 1.00 97.25 87 LYS A CA 1
ATOM 682 C C . LYS A 1 87 ? -25.837 -0.516 32.064 1.00 97.25 87 LYS A C 1
ATOM 684 O O . LYS A 1 87 ? -26.729 -0.425 32.905 1.00 97.25 87 LYS A O 1
ATOM 689 N N . GLN A 1 88 ? -25.093 -1.616 31.953 1.00 96.50 88 GLN A N 1
ATOM 690 C CA . GLN A 1 88 ? -25.169 -2.721 32.913 1.00 96.50 88 GLN A CA 1
ATOM 691 C C . GLN A 1 88 ? -24.535 -2.347 34.258 1.00 96.50 88 GLN A C 1
ATOM 693 O O . GLN A 1 88 ? -25.113 -2.667 35.295 1.00 96.50 88 GLN A O 1
ATOM 698 N N . ILE A 1 89 ? -23.403 -1.637 34.245 1.00 94.62 89 ILE A N 1
ATOM 699 C CA . ILE A 1 89 ? -22.753 -1.099 35.446 1.00 94.62 89 ILE A CA 1
ATOM 700 C C . ILE A 1 89 ? -23.691 -0.129 36.167 1.00 94.62 89 ILE A C 1
ATOM 702 O O . ILE A 1 89 ? -23.875 -0.264 37.372 1.00 94.62 89 ILE A O 1
ATOM 706 N N . ASP A 1 90 ? -24.351 0.777 35.445 1.00 92.06 90 ASP A N 1
ATOM 707 C CA . ASP A 1 90 ? -25.307 1.721 36.035 1.00 92.06 90 ASP A CA 1
ATOM 708 C C . ASP A 1 90 ? -26.466 0.993 36.731 1.00 92.06 90 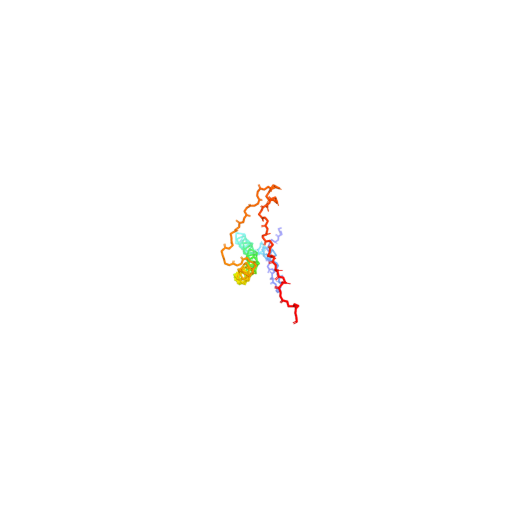ASP A C 1
ATOM 710 O O . ASP A 1 90 ? -26.825 1.315 37.864 1.00 92.06 90 ASP A O 1
ATOM 714 N N . LYS A 1 91 ? -27.016 -0.049 36.089 1.00 92.81 91 LYS A N 1
ATOM 715 C CA . LYS A 1 91 ? -28.058 -0.896 36.692 1.00 92.81 91 LYS A CA 1
ATOM 716 C C . LYS A 1 91 ? -27.566 -1.607 37.948 1.00 92.81 91 LYS A C 1
ATOM 718 O O . LYS A 1 91 ? -28.313 -1.691 38.919 1.00 92.81 91 LYS A O 1
ATOM 723 N N . LEU A 1 92 ? -26.343 -2.134 37.926 1.00 92.56 92 LEU A N 1
ATOM 724 C CA . LEU A 1 92 ? -25.759 -2.821 39.075 1.00 92.56 92 LEU A CA 1
ATOM 725 C C . LEU A 1 92 ? -25.515 -1.849 40.232 1.00 92.56 92 LEU A C 1
ATOM 727 O O . LEU A 1 92 ? -25.899 -2.148 41.358 1.00 92.56 92 LEU A O 1
ATOM 731 N N . ASN A 1 93 ? -24.944 -0.677 39.953 1.00 89.12 93 ASN A N 1
ATOM 732 C CA . ASN A 1 93 ? -24.720 0.368 40.949 1.00 89.12 93 ASN A CA 1
ATOM 733 C C . ASN A 1 93 ? -26.034 0.780 41.619 1.00 89.12 93 ASN A C 1
ATOM 735 O O . ASN A 1 93 ? -26.113 0.800 42.846 1.00 89.12 93 ASN A O 1
ATOM 739 N N . LEU A 1 94 ? -27.079 1.020 40.822 1.00 88.56 94 LEU A N 1
ATOM 740 C CA . LEU A 1 94 ? -28.403 1.351 41.341 1.00 88.56 94 LEU A CA 1
ATOM 741 C C . LEU A 1 94 ? -28.998 0.209 42.181 1.00 88.56 94 LEU A C 1
ATOM 743 O O . LEU A 1 94 ? -29.563 0.463 43.240 1.00 88.56 94 LEU A O 1
ATOM 747 N N . ALA A 1 95 ? -28.869 -1.045 41.741 1.00 87.25 95 ALA A N 1
ATOM 748 C CA . ALA A 1 95 ? -29.413 -2.198 42.460 1.00 87.25 95 ALA A CA 1
ATOM 749 C C . ALA A 1 95 ? -28.688 -2.486 43.786 1.00 87.25 95 ALA A C 1
ATOM 751 O O . ALA A 1 95 ? -29.325 -2.909 44.748 1.00 87.25 95 ALA A O 1
ATOM 752 N N . VAL A 1 96 ? -27.368 -2.286 43.837 1.00 88.94 96 VAL A N 1
ATOM 753 C CA . VAL A 1 96 ? -26.540 -2.596 45.014 1.00 88.94 96 VAL A CA 1
ATOM 754 C C . VAL A 1 96 ? -26.581 -1.470 46.041 1.00 88.94 96 VAL A C 1
ATOM 756 O O . VAL A 1 96 ? -26.676 -1.741 47.237 1.00 88.94 96 VAL A O 1
ATOM 759 N N . PHE A 1 97 ? -26.501 -0.218 45.592 1.00 87.06 97 PHE A N 1
ATOM 760 C CA . PHE A 1 97 ? -26.326 0.922 46.490 1.00 87.06 97 PHE A CA 1
ATOM 761 C C . PHE A 1 97 ? -27.556 1.834 46.594 1.00 87.06 97 PHE A C 1
ATOM 763 O O . PHE A 1 97 ? -27.623 2.645 47.517 1.00 87.06 97 PHE A O 1
ATOM 770 N N . GLY A 1 98 ? -28.541 1.690 45.702 1.00 82.75 98 GLY A N 1
ATOM 771 C CA . GLY A 1 98 ? -29.689 2.592 45.616 1.00 82.75 98 GLY A CA 1
ATOM 772 C C . GLY A 1 98 ? -29.349 3.936 44.966 1.00 82.75 98 GLY A C 1
ATOM 773 O O . GLY A 1 98 ? -28.218 4.188 44.547 1.00 82.75 98 GLY A O 1
ATOM 774 N N . ASP A 1 99 ? -30.354 4.804 44.855 1.00 78.50 99 ASP A N 1
ATOM 775 C CA . ASP A 1 99 ? -30.179 6.154 44.317 1.00 78.50 99 ASP A CA 1
ATOM 776 C C . ASP A 1 99 ? -29.529 7.066 45.378 1.00 78.50 99 ASP A C 1
ATOM 778 O O . ASP A 1 99 ? -29.955 7.084 46.535 1.00 78.50 99 ASP A O 1
ATOM 782 N N . GLY A 1 100 ? -28.477 7.802 45.003 1.00 69.00 100 GLY A N 1
ATOM 783 C CA . GLY A 1 100 ? -27.774 8.738 45.897 1.00 69.00 100 GLY A CA 1
ATOM 784 C C . GLY A 1 100 ? -26.548 8.199 46.650 1.00 69.00 100 GLY A C 1
ATOM 785 O O . GLY A 1 100 ? -26.025 8.893 47.525 1.00 69.00 100 GLY A O 1
ATOM 786 N N . ALA A 1 101 ? -26.049 7.003 46.328 1.00 66.31 101 ALA A N 1
ATOM 787 C CA . ALA A 1 101 ? -24.817 6.495 46.926 1.00 66.31 101 ALA A CA 1
ATOM 788 C C . ALA A 1 101 ? -23.577 7.263 46.433 1.00 66.31 101 ALA A C 1
ATOM 790 O O . ALA A 1 101 ? -23.280 7.310 45.240 1.00 66.31 101 ALA A O 1
ATOM 791 N N . THR A 1 102 ? -22.828 7.853 47.363 1.00 66.25 102 THR A N 1
ATOM 792 C CA . THR A 1 102 ? -21.578 8.575 47.087 1.00 66.25 102 THR A CA 1
ATOM 793 C C . THR A 1 102 ? -20.369 7.731 47.473 1.00 66.25 102 THR A C 1
ATOM 795 O O . THR A 1 102 ? -20.390 7.077 48.517 1.00 66.25 102 THR A O 1
ATOM 798 N N . ALA A 1 103 ? -19.295 7.785 46.680 1.00 67.94 103 ALA A N 1
ATOM 799 C CA . ALA A 1 103 ? -18.034 7.129 47.018 1.00 67.94 103 ALA A CA 1
ATOM 800 C C . ALA A 1 103 ? -17.522 7.601 48.392 1.00 67.94 103 ALA A C 1
ATOM 802 O O . ALA A 1 103 ? -17.373 8.800 48.628 1.00 67.94 103 ALA A O 1
ATOM 803 N N . VAL A 1 104 ? -17.249 6.658 49.296 1.00 65.50 104 VAL A N 1
ATOM 804 C CA . VAL A 1 104 ? -16.569 6.931 50.569 1.00 65.50 104 VAL A CA 1
ATOM 805 C C . VAL A 1 104 ? -15.078 6.706 50.338 1.00 65.50 104 VAL A C 1
ATOM 807 O O . VAL A 1 104 ? -14.677 5.581 50.044 1.00 65.50 104 VAL A O 1
ATOM 810 N N . SER A 1 105 ? -14.262 7.761 50.436 1.00 63.56 105 SER A N 1
ATOM 811 C CA . SER A 1 105 ? -12.799 7.610 50.434 1.00 63.56 105 SER A CA 1
ATOM 812 C C . SER A 1 105 ? -12.390 6.914 51.730 1.00 63.56 105 SER A C 1
ATOM 814 O O . SER A 1 105 ? -12.776 7.366 52.808 1.00 63.56 105 SER A O 1
ATOM 816 N N . ILE A 1 106 ? -11.663 5.803 51.624 1.00 64.94 106 ILE A N 1
ATOM 817 C CA . ILE A 1 106 ? -11.114 5.062 52.765 1.00 64.94 106 ILE A CA 1
ATOM 818 C C . ILE A 1 106 ? -9.599 5.245 52.697 1.00 64.94 106 ILE A C 1
ATOM 820 O O . ILE A 1 106 ? -8.894 4.450 52.078 1.00 64.94 106 ILE A O 1
ATOM 824 N N . ASP A 1 107 ? -9.112 6.326 53.300 1.00 60.25 107 ASP A N 1
ATOM 825 C CA . ASP A 1 107 ? -7.707 6.740 53.277 1.00 60.25 107 ASP A CA 1
ATOM 826 C C . ASP A 1 107 ? -7.049 6.469 54.642 1.00 60.25 107 ASP A C 1
ATOM 828 O O . ASP A 1 107 ? -6.523 7.378 55.278 1.00 60.25 107 ASP A O 1
ATOM 832 N N . ASN A 1 108 ? -7.123 5.219 55.127 1.00 51.56 108 ASN A N 1
ATOM 833 C CA . ASN A 1 108 ? -6.151 4.532 56.003 1.00 51.56 108 ASN A CA 1
ATOM 834 C C . ASN A 1 108 ? -6.778 3.333 56.735 1.00 51.56 108 ASN A C 1
ATOM 836 O O . ASN A 1 108 ? -7.984 3.260 56.956 1.00 51.56 108 ASN A O 1
ATOM 840 N N . GLN A 1 109 ? -5.923 2.431 57.237 1.00 54.94 109 GLN A N 1
ATOM 841 C CA . GLN A 1 109 ? -6.277 1.291 58.106 1.00 54.94 109 GLN A CA 1
ATOM 842 C C . GLN A 1 109 ? -7.097 1.651 59.370 1.00 54.94 109 GLN A C 1
ATOM 844 O O . GLN A 1 109 ? -7.614 0.750 60.026 1.00 54.94 109 GLN A O 1
ATOM 849 N N . ASN A 1 110 ? -7.256 2.937 59.707 1.00 53.69 110 ASN A N 1
ATOM 850 C CA . ASN A 1 110 ? -8.072 3.400 60.833 1.00 53.69 110 ASN A CA 1
ATOM 851 C C . ASN A 1 110 ? -9.566 3.581 60.499 1.00 53.69 110 ASN A C 1
ATOM 853 O O . ASN A 1 110 ? -10.378 3.604 61.422 1.00 53.69 110 ASN A O 1
ATOM 857 N N . ASP A 1 111 ? -9.956 3.631 59.221 1.00 53.44 111 ASP A N 1
ATOM 858 C CA . ASP A 1 111 ? -11.359 3.825 58.805 1.00 53.44 111 ASP A CA 1
ATOM 859 C C . ASP A 1 111 ? -12.206 2.540 58.885 1.00 53.44 111 ASP A C 1
ATOM 861 O O . ASP A 1 111 ? -13.439 2.583 58.831 1.00 53.44 111 ASP A O 1
ATOM 865 N N . ILE A 1 112 ? -11.559 1.386 59.095 1.00 54.88 112 ILE A N 1
ATOM 866 C CA . ILE A 1 112 ? -12.224 0.108 59.406 1.00 54.88 112 ILE A CA 1
ATOM 867 C C . ILE A 1 112 ? -12.846 0.147 60.819 1.00 54.88 112 ILE A C 1
ATOM 869 O O . ILE A 1 112 ? -13.796 -0.583 61.099 1.00 54.88 112 ILE A O 1
ATOM 873 N N . ASN A 1 113 ? -12.419 1.075 61.687 1.00 51.62 113 ASN A N 1
ATOM 874 C CA . ASN A 1 113 ? -13.036 1.328 62.993 1.00 51.62 113 ASN A CA 1
ATOM 875 C C . ASN A 1 113 ? -14.228 2.296 62.903 1.00 51.62 113 ASN A C 1
ATOM 877 O O . ASN A 1 113 ? -14.410 3.156 63.768 1.00 51.62 113 ASN A O 1
ATOM 881 N N . ASN A 1 114 ? -15.081 2.158 61.884 1.00 51.28 114 ASN A N 1
ATOM 882 C CA . ASN A 1 114 ? -16.369 2.841 61.866 1.00 51.28 114 ASN A CA 1
ATOM 883 C C . ASN A 1 114 ? -17.297 2.201 62.911 1.00 51.28 114 ASN A C 1
ATOM 885 O O . ASN A 1 114 ? -18.182 1.398 62.624 1.00 51.28 114 ASN A O 1
ATOM 889 N N . VAL A 1 115 ? -17.122 2.630 64.162 1.00 49.03 115 VAL A N 1
ATOM 890 C CA . VAL A 1 115 ? -18.054 2.482 65.289 1.00 49.03 115 VAL A CA 1
ATOM 891 C C . VAL A 1 115 ? -19.310 3.340 65.039 1.00 49.03 115 VAL A C 1
ATOM 893 O O . VAL A 1 115 ? -19.849 3.991 65.926 1.00 49.03 115 VAL A O 1
ATOM 896 N N . LYS A 1 116 ? -19.849 3.331 63.819 1.00 57.00 116 LYS A N 1
ATOM 897 C CA . LYS A 1 116 ? -21.282 3.507 63.608 1.00 57.00 116 LYS A CA 1
ATOM 898 C C . LYS A 1 116 ? -21.855 2.107 63.556 1.00 57.00 116 LYS A C 1
ATOM 900 O O . LYS A 1 116 ? -22.054 1.537 62.491 1.00 57.00 116 LYS A O 1
ATOM 905 N N . LYS A 1 117 ? -22.057 1.548 64.756 1.00 53.12 117 LYS A N 1
ATOM 906 C CA . LYS A 1 117 ? -22.845 0.334 64.978 1.00 53.12 117 LYS A CA 1
ATOM 907 C C . LYS A 1 117 ? -24.040 0.378 64.027 1.00 53.12 117 LYS A C 1
ATOM 909 O O . LYS A 1 117 ? -24.854 1.299 64.136 1.00 53.12 117 LYS A O 1
ATOM 914 N N . ALA A 1 118 ? -24.153 -0.593 63.122 1.00 56.75 118 ALA A N 1
ATOM 915 C CA . ALA A 1 118 ? -25.446 -0.899 62.536 1.00 56.75 118 ALA A CA 1
ATOM 916 C C . ALA A 1 118 ? -26.418 -1.022 63.717 1.00 56.75 118 ALA A C 1
ATOM 918 O O . ALA A 1 118 ? -26.178 -1.813 64.634 1.00 56.75 118 ALA A O 1
ATOM 919 N N . LYS A 1 119 ? -27.440 -0.159 63.778 1.00 53.22 119 LYS A N 1
ATOM 920 C CA . LYS A 1 119 ? -28.495 -0.307 64.780 1.00 53.22 119 LYS A CA 1
ATOM 921 C C . LYS A 1 119 ? -29.145 -1.653 64.490 1.00 53.22 119 LYS A C 1
ATOM 923 O O . LYS A 1 119 ? -29.847 -1.785 63.492 1.00 53.22 119 LYS A O 1
ATOM 928 N N . GLY A 1 120 ? -28.861 -2.648 65.326 1.00 51.03 120 GLY A N 1
ATOM 929 C CA . GLY A 1 120 ? -29.591 -3.904 65.304 1.00 51.03 120 GLY A CA 1
ATOM 930 C C . GLY A 1 120 ? -31.071 -3.586 65.463 1.00 51.03 120 GLY A C 1
ATOM 931 O O . GLY A 1 120 ? -31.460 -2.895 66.406 1.00 51.03 120 GLY A O 1
ATOM 932 N N . ILE A 1 121 ? -31.879 -4.031 64.509 1.00 57.69 121 ILE A N 1
ATOM 933 C CA . ILE A 1 121 ? -33.329 -4.019 64.647 1.00 57.69 121 ILE A CA 1
ATOM 934 C C . ILE A 1 121 ? -33.642 -5.124 65.658 1.00 57.69 121 ILE A C 1
ATOM 936 O O . ILE A 1 121 ? -33.469 -6.301 65.352 1.00 57.69 121 ILE A O 1
ATOM 940 N N . SER A 1 122 ? -34.032 -4.751 66.879 1.00 56.34 122 SER A N 1
ATOM 941 C CA . SER A 1 122 ? -34.623 -5.702 67.821 1.00 56.34 122 SER A CA 1
ATOM 942 C C . SER A 1 122 ? -36.053 -5.946 67.366 1.00 56.34 122 SER A C 1
ATOM 944 O O . SER A 1 122 ? -36.871 -5.028 67.392 1.00 56.34 122 SER A O 1
ATOM 946 N N . ILE A 1 123 ? -36.333 -7.152 66.885 1.00 62.75 123 ILE A N 1
ATOM 947 C CA . ILE A 1 123 ? -37.698 -7.606 66.638 1.00 62.75 123 ILE A CA 1
ATOM 948 C C . ILE A 1 123 ? -38.150 -8.266 67.941 1.00 62.75 123 ILE A C 1
ATOM 950 O O . ILE A 1 123 ? -37.722 -9.380 68.238 1.00 62.75 123 ILE A O 1
ATOM 954 N N . ASP A 1 124 ? -38.958 -7.558 68.733 1.00 59.03 124 ASP A N 1
ATOM 955 C CA . ASP A 1 124 ? -39.650 -8.161 69.875 1.00 59.03 124 ASP A CA 1
ATOM 956 C C . ASP A 1 124 ? -40.719 -9.116 69.340 1.00 59.03 124 ASP A C 1
ATOM 958 O O . ASP A 1 124 ? -41.722 -8.697 68.762 1.00 59.03 124 ASP A O 1
ATOM 962 N N . TYR A 1 125 ? -40.493 -10.413 69.531 1.00 57.81 125 TYR A N 1
ATOM 963 C CA . TYR A 1 125 ? -41.503 -11.447 69.328 1.00 57.81 125 TYR A CA 1
ATOM 964 C C . TYR A 1 125 ? -42.284 -11.668 70.625 1.00 57.81 125 TYR A C 1
ATOM 966 O O . TYR A 1 125 ? -42.284 -12.768 71.166 1.00 57.81 125 TYR A O 1
ATOM 974 N N . ASP A 1 126 ? -42.959 -10.631 71.112 1.00 59.03 126 ASP A N 1
ATOM 975 C CA . ASP A 1 126 ? -43.948 -10.773 72.181 1.00 59.03 126 ASP A CA 1
ATOM 976 C C . ASP A 1 126 ? -45.330 -10.389 71.655 1.00 59.03 126 ASP A C 1
ATOM 978 O O . ASP A 1 126 ? -45.826 -9.280 71.838 1.00 59.03 126 ASP A O 1
ATOM 982 N N . ASN A 1 127 ? -45.933 -11.339 70.943 1.00 54.38 127 ASN A N 1
ATOM 983 C CA . ASN A 1 127 ? -47.310 -11.771 71.173 1.00 54.38 127 ASN A CA 1
ATOM 984 C C . ASN A 1 127 ? -47.639 -12.909 70.208 1.00 54.38 127 ASN A C 1
ATOM 986 O O . ASN A 1 127 ? -47.871 -12.683 69.028 1.00 54.38 127 ASN A O 1
ATOM 990 N N . ASP A 1 128 ? -47.604 -14.136 70.723 1.00 57.22 128 ASP A N 1
ATOM 991 C CA . ASP A 1 128 ? -48.775 -15.020 70.688 1.00 57.22 128 ASP A CA 1
ATOM 992 C C . ASP A 1 128 ? -48.463 -16.301 71.473 1.00 57.22 128 ASP A C 1
ATOM 994 O O . ASP A 1 128 ? -48.159 -17.371 70.949 1.00 57.22 128 ASP A O 1
ATOM 998 N N . LYS A 1 129 ? -48.543 -16.176 72.801 1.00 54.59 129 LYS A N 1
ATOM 999 C CA . LYS A 1 129 ? -48.982 -17.284 73.648 1.00 54.59 129 LYS A CA 1
ATOM 1000 C C . LYS A 1 129 ? -50.340 -16.921 74.222 1.00 54.59 129 LYS A C 1
ATOM 1002 O O . LYS A 1 129 ? -50.408 -16.313 75.291 1.00 54.59 129 LYS A O 1
ATOM 1007 N N . ARG A 1 130 ? -51.395 -17.349 73.535 1.00 49.44 130 ARG A N 1
ATOM 1008 C CA . ARG A 1 130 ? -52.585 -17.923 74.165 1.00 49.44 130 ARG A CA 1
ATOM 1009 C C . ARG A 1 130 ? -53.424 -18.694 73.164 1.00 49.44 130 ARG A C 1
ATOM 1011 O O . ARG A 1 130 ? -53.731 -18.124 72.103 1.00 49.44 130 ARG A O 1
#

Organism: Lactobacillus johnsonii (NCBI:txid33959)

pLDDT: mean 80.66, std 16.35, range [45.81, 98.38]

Radius of gyration: 44.27 Å; chains: 1; bounding box: 94×27×115 Å